Protein AF-A0A4U8W951-F1 (afdb_monomer_lite)

Structure (mmCIF, N/CA/C/O backbone):
data_AF-A0A4U8W951-F1
#
_entry.id   AF-A0A4U8W951-F1
#
loop_
_atom_site.group_PDB
_atom_site.id
_atom_site.type_symbol
_atom_site.label_atom_id
_atom_site.label_alt_id
_atom_site.label_comp_id
_atom_site.label_asym_id
_atom_site.label_entity_id
_atom_site.label_seq_id
_atom_site.pdbx_PDB_ins_code
_atom_site.Cartn_x
_atom_site.Cartn_y
_atom_site.Cartn_z
_atom_site.occupancy
_atom_site.B_iso_or_equiv
_atom_site.auth_seq_id
_atom_site.auth_comp_id
_atom_site.auth_asym_id
_atom_site.auth_atom_id
_atom_site.pdbx_PDB_model_num
ATOM 1 N N . MET A 1 1 ? -9.889 3.394 5.140 1.00 82.69 1 MET A N 1
ATOM 2 C CA . MET A 1 1 ? -9.215 4.409 4.322 1.00 82.69 1 MET A CA 1
ATOM 3 C C . MET A 1 1 ? -9.858 4.523 2.949 1.00 82.69 1 MET A C 1
ATOM 5 O O . MET A 1 1 ? -9.994 3.517 2.258 1.00 82.69 1 MET A O 1
ATOM 9 N N . GLU A 1 2 ? -10.227 5.735 2.527 1.00 84.88 2 GLU A N 1
ATOM 10 C CA . GLU A 1 2 ? -10.587 5.988 1.124 1.00 84.88 2 GLU A CA 1
ATOM 11 C C . GLU A 1 2 ? -9.372 5.851 0.192 1.00 84.88 2 GLU A C 1
ATOM 13 O O . GLU A 1 2 ? -8.277 6.342 0.474 1.00 84.88 2 GLU A O 1
ATOM 18 N N . ILE A 1 3 ? -9.564 5.200 -0.959 1.00 83.81 3 ILE A N 1
ATOM 19 C CA . ILE A 1 3 ? -8.507 5.048 -1.962 1.00 83.81 3 ILE A CA 1
ATOM 20 C C . ILE A 1 3 ? -8.377 6.355 -2.755 1.00 83.81 3 ILE A C 1
ATOM 22 O O . ILE A 1 3 ? -9.036 6.550 -3.781 1.00 83.81 3 ILE A O 1
ATOM 26 N N . THR A 1 4 ? -7.511 7.251 -2.288 1.00 86.06 4 THR A N 1
ATOM 27 C CA . THR A 1 4 ? -7.278 8.550 -2.929 1.00 86.06 4 THR A CA 1
ATOM 28 C C . THR A 1 4 ? -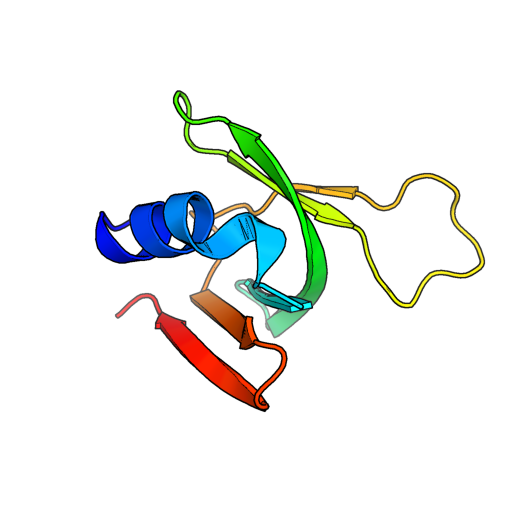6.503 8.419 -4.244 1.00 86.06 4 THR A C 1
ATOM 30 O O . THR A 1 4 ? -5.761 7.460 -4.472 1.00 86.06 4 THR A O 1
ATOM 33 N N . PHE A 1 5 ? -6.648 9.413 -5.128 1.00 86.75 5 PHE A N 1
ATOM 34 C CA . PHE A 1 5 ? -5.877 9.479 -6.375 1.00 86.75 5 PHE A CA 1
ATOM 35 C C . PHE A 1 5 ? -4.364 9.488 -6.118 1.00 86.75 5 PHE A C 1
ATOM 37 O O . PHE A 1 5 ? -3.621 8.831 -6.841 1.00 86.75 5 PHE A O 1
ATOM 44 N N . GLU A 1 6 ? -3.914 10.193 -5.078 1.00 88.50 6 GLU A N 1
ATOM 45 C CA . GLU A 1 6 ? -2.499 10.273 -4.711 1.00 88.50 6 GLU A CA 1
ATOM 46 C C . GLU A 1 6 ? -1.941 8.906 -4.304 1.00 88.50 6 GLU A C 1
ATOM 48 O O . GLU A 1 6 ? -0.921 8.484 -4.841 1.00 88.50 6 GLU A O 1
ATOM 53 N N . LEU A 1 7 ? -2.659 8.167 -3.450 1.00 89.38 7 LEU A N 1
ATOM 54 C CA . LEU A 1 7 ? -2.273 6.815 -3.046 1.00 89.38 7 LEU A CA 1
ATOM 55 C C . LEU A 1 7 ? -2.161 5.880 -4.259 1.00 89.38 7 LEU A C 1
ATOM 57 O O . LEU A 1 7 ? -1.162 5.177 -4.408 1.00 89.38 7 LEU A O 1
ATOM 61 N N . LYS A 1 8 ? -3.165 5.893 -5.152 1.00 89.75 8 LYS A N 1
ATOM 62 C CA . LYS A 1 8 ? -3.127 5.094 -6.390 1.00 89.75 8 LYS A CA 1
ATOM 63 C C . LYS A 1 8 ? -1.927 5.464 -7.248 1.00 89.75 8 LYS A C 1
ATOM 65 O O . LYS A 1 8 ? -1.234 4.576 -7.736 1.00 89.75 8 LYS A O 1
ATOM 70 N N . LYS A 1 9 ? -1.689 6.764 -7.426 1.00 89.81 9 LYS A N 1
ATOM 71 C CA . LYS A 1 9 ? -0.591 7.278 -8.238 1.00 89.81 9 LYS A CA 1
ATOM 72 C C . LYS A 1 9 ? 0.762 6.835 -7.690 1.00 89.81 9 LYS A C 1
ATOM 74 O O . LYS A 1 9 ? 1.583 6.377 -8.468 1.00 89.81 9 LYS A O 1
ATOM 79 N N . GLU A 1 10 ? 0.981 6.893 -6.378 1.00 90.56 10 GLU A N 1
ATOM 80 C CA . GLU A 1 10 ? 2.234 6.409 -5.788 1.00 90.56 10 GLU A CA 1
ATOM 81 C C . GLU A 1 10 ? 2.455 4.919 -6.035 1.00 90.56 10 GLU A C 1
ATOM 83 O O . GLU A 1 10 ? 3.549 4.514 -6.420 1.00 90.56 10 GLU A O 1
ATOM 88 N N . PHE A 1 11 ? 1.417 4.102 -5.855 1.00 88.88 11 PHE A N 1
ATOM 89 C CA . PHE A 1 11 ? 1.513 2.676 -6.132 1.00 88.88 11 PHE A CA 1
ATOM 90 C C . PHE A 1 11 ? 1.817 2.397 -7.602 1.00 88.88 11 PHE A C 1
ATOM 92 O O . PHE A 1 11 ? 2.663 1.553 -7.865 1.00 88.88 11 PHE A O 1
ATOM 99 N N . ILE A 1 12 ? 1.179 3.102 -8.539 1.00 87.12 12 ILE A N 1
ATOM 100 C CA . ILE A 1 12 ? 1.324 2.886 -9.988 1.00 87.12 12 ILE A CA 1
ATOM 101 C C . ILE A 1 12 ? 2.656 3.428 -10.520 1.00 87.12 12 ILE A C 1
ATOM 103 O O . ILE A 1 12 ? 3.375 2.716 -11.215 1.00 87.12 12 ILE A O 1
ATOM 107 N N . ASP A 1 13 ? 2.994 4.675 -10.194 1.00 88.69 13 ASP A N 1
ATOM 108 C CA . ASP A 1 13 ? 4.155 5.363 -10.764 1.00 88.69 13 ASP A CA 1
ATOM 109 C C . ASP A 1 13 ? 5.464 4.886 -10.118 1.00 88.69 13 ASP A C 1
ATOM 111 O O . ASP A 1 13 ? 6.508 4.877 -10.769 1.00 88.69 13 ASP A O 1
ATOM 115 N N . ASN A 1 14 ? 5.415 4.473 -8.845 1.00 86.25 14 ASN A N 1
ATOM 116 C CA . ASN A 1 14 ? 6.605 4.142 -8.064 1.00 86.25 14 ASN A CA 1
ATOM 117 C C . ASN A 1 14 ? 6.679 2.669 -7.637 1.00 86.25 14 ASN A C 1
ATOM 119 O O . ASN A 1 14 ? 7.514 2.351 -6.794 1.00 86.25 14 ASN A O 1
ATOM 123 N N . THR A 1 15 ? 5.886 1.746 -8.207 1.00 84.00 15 THR A N 1
ATOM 124 C CA . THR A 1 15 ? 5.856 0.328 -7.771 1.00 84.00 15 THR A CA 1
ATOM 125 C C . THR A 1 15 ? 7.248 -0.283 -7.620 1.00 84.00 15 THR A C 1
ATOM 127 O O . THR A 1 15 ? 7.561 -0.882 -6.597 1.00 84.00 15 THR A O 1
ATOM 130 N N . SER A 1 16 ? 8.102 -0.106 -8.633 1.00 84.12 16 SER A N 1
ATOM 131 C CA . SER A 1 16 ? 9.458 -0.668 -8.675 1.00 84.12 16 SER A CA 1
ATOM 132 C C . SER A 1 16 ? 10.425 -0.012 -7.691 1.00 84.12 16 SER A C 1
ATOM 134 O O . SER A 1 16 ? 11.494 -0.556 -7.427 1.00 84.12 16 SER A O 1
ATOM 136 N N . LEU A 1 17 ? 10.076 1.177 -7.200 1.00 88.94 17 LEU A N 1
ATOM 137 C CA . LEU A 1 17 ? 10.856 1.948 -6.242 1.00 88.94 17 LEU A CA 1
ATOM 138 C C . LEU A 1 17 ? 10.353 1.760 -4.813 1.00 88.94 17 LEU A C 1
ATOM 140 O O . LEU A 1 17 ? 11.058 2.141 -3.893 1.00 88.94 17 LEU A O 1
ATOM 144 N N . ILE A 1 18 ? 9.171 1.190 -4.587 1.00 90.31 18 ILE A N 1
ATOM 145 C CA . ILE A 1 18 ? 8.693 0.928 -3.230 1.00 90.31 18 ILE A CA 1
ATOM 146 C C . ILE A 1 18 ? 9.427 -0.304 -2.690 1.00 90.31 18 ILE A C 1
ATOM 148 O O . ILE A 1 18 ? 9.239 -1.430 -3.150 1.00 90.31 18 ILE A O 1
ATOM 152 N N . GLN A 1 19 ? 10.273 -0.092 -1.685 1.00 90.50 19 GLN A N 1
ATOM 153 C CA . GLN A 1 19 ? 11.052 -1.151 -1.049 1.00 90.50 19 GLN A CA 1
ATOM 154 C C . GLN A 1 19 ? 10.206 -1.979 -0.083 1.00 90.50 19 GLN A C 1
ATOM 156 O O . GLN A 1 19 ? 10.420 -3.188 0.038 1.00 90.50 19 GLN A O 1
ATOM 161 N N . ASN A 1 20 ? 9.286 -1.329 0.627 1.00 91.50 20 ASN A N 1
ATOM 162 C CA . ASN A 1 20 ? 8.394 -1.972 1.579 1.00 91.50 20 ASN A CA 1
ATOM 163 C C . ASN A 1 20 ? 7.105 -1.155 1.725 1.00 91.50 20 ASN A C 1
ATOM 165 O O . ASN A 1 20 ? 7.114 0.073 1.644 1.00 91.50 20 ASN A O 1
ATOM 169 N N . VAL A 1 21 ? 5.999 -1.844 1.963 1.00 92.88 21 VAL A N 1
ATOM 170 C CA . VAL A 1 21 ? 4.699 -1.262 2.279 1.00 92.88 21 VAL A CA 1
ATOM 171 C C . VAL A 1 21 ? 4.313 -1.750 3.658 1.00 92.88 21 VAL A C 1
ATOM 173 O O . VAL A 1 21 ? 4.284 -2.951 3.911 1.00 92.88 21 VAL A O 1
ATOM 176 N N . ARG A 1 22 ? 3.970 -0.816 4.537 1.00 93.31 22 ARG A N 1
ATOM 177 C CA . ARG A 1 22 ? 3.479 -1.097 5.881 1.00 93.31 22 ARG A CA 1
ATOM 178 C C . ARG A 1 22 ? 2.030 -0.668 5.988 1.00 93.31 22 ARG A C 1
ATOM 180 O O . ARG A 1 22 ? 1.712 0.497 5.783 1.00 93.31 22 ARG A O 1
ATOM 187 N N . VAL A 1 23 ? 1.160 -1.603 6.337 1.00 92.81 23 VAL A N 1
ATOM 188 C CA . VAL A 1 23 ? -0.275 -1.370 6.488 1.00 92.81 23 VAL A CA 1
ATOM 189 C C . VAL A 1 23 ? -0.675 -1.584 7.938 1.00 92.81 23 VAL A C 1
ATOM 191 O O . VAL A 1 23 ? -0.483 -2.665 8.498 1.00 92.81 23 VAL A O 1
ATOM 194 N N . LEU A 1 24 ? -1.264 -0.558 8.543 1.00 93.19 24 LEU A N 1
ATOM 195 C CA . LEU A 1 24 ? -1.900 -0.622 9.850 1.00 93.19 24 LEU A CA 1
ATOM 196 C C . LEU A 1 24 ? -3.408 -0.778 9.665 1.00 93.19 24 LEU A C 1
ATOM 198 O O . LEU A 1 24 ? -4.077 0.099 9.122 1.00 93.19 24 LEU A O 1
ATOM 202 N N . TYR A 1 25 ? -3.955 -1.869 10.184 1.00 91.81 25 TYR A N 1
ATOM 203 C CA . TYR A 1 25 ? -5.387 -2.135 10.200 1.00 91.81 25 TYR A CA 1
ATOM 204 C C . TYR A 1 25 ? -6.047 -1.685 11.504 1.00 91.81 25 TYR A C 1
ATOM 206 O O . TYR A 1 25 ? -5.414 -1.561 12.565 1.00 91.81 25 TYR A O 1
ATOM 214 N N . LYS A 1 26 ? -7.378 -1.551 11.448 1.00 85.50 26 LYS A N 1
ATOM 215 C CA . LYS A 1 26 ? -8.240 -1.495 12.637 1.00 85.50 26 LYS A CA 1
ATOM 216 C C . LYS A 1 26 ? -7.853 -2.637 13.599 1.00 85.50 26 LYS A C 1
ATOM 218 O O . LYS A 1 26 ? -7.536 -3.744 13.171 1.00 85.50 26 LYS A O 1
ATOM 223 N N . LYS A 1 27 ? -7.872 -2.373 14.914 1.00 86.00 27 LYS A N 1
ATOM 224 C CA . LYS A 1 27 ? -7.382 -3.274 15.993 1.00 86.00 27 LYS A CA 1
ATOM 225 C C . LYS A 1 27 ? -5.851 -3.432 16.102 1.00 86.00 27 LYS A C 1
ATOM 227 O O . LYS A 1 27 ? -5.396 -4.358 16.764 1.00 86.00 27 LYS A O 1
ATOM 232 N N . ARG A 1 28 ? -5.060 -2.513 15.529 1.00 82.19 28 ARG A N 1
ATOM 233 C CA . ARG A 1 28 ? -3.581 -2.466 15.637 1.00 82.19 28 ARG A CA 1
ATOM 234 C C . ARG A 1 28 ? -2.846 -3.666 15.020 1.00 82.19 28 ARG A C 1
ATOM 236 O O . ARG A 1 28 ? -1.705 -3.934 15.386 1.00 82.19 28 ARG A O 1
ATOM 243 N N . LYS A 1 29 ? -3.472 -4.379 14.079 1.00 88.19 29 LYS A N 1
ATOM 244 C CA . LYS A 1 29 ? -2.774 -5.392 13.275 1.00 88.19 29 LYS A CA 1
ATOM 245 C C . LYS A 1 29 ? -1.896 -4.673 12.249 1.00 88.19 29 LYS A C 1
ATOM 247 O O . LYS A 1 29 ? -2.396 -3.818 11.526 1.00 88.19 29 LYS A O 1
ATOM 252 N N . VAL A 1 30 ? -0.619 -5.033 12.186 1.00 90.12 30 VAL A N 1
ATOM 253 C CA . VAL A 1 30 ? 0.341 -4.500 11.211 1.00 90.12 30 VAL A CA 1
ATOM 254 C C . VAL A 1 30 ? 0.702 -5.607 10.230 1.00 90.12 30 VAL A C 1
ATOM 256 O O . VAL A 1 30 ? 0.905 -6.749 10.642 1.00 90.12 30 VAL A O 1
ATOM 259 N N . VAL A 1 31 ? 0.744 -5.273 8.944 1.00 89.88 31 VAL A N 1
ATOM 260 C CA . VAL A 1 31 ? 1.264 -6.144 7.885 1.00 89.88 31 VAL A CA 1
ATOM 261 C C . VAL A 1 31 ? 2.311 -5.367 7.105 1.00 89.88 31 VAL A C 1
ATOM 263 O O . VAL A 1 31 ? 2.095 -4.200 6.785 1.00 89.88 31 VAL A O 1
ATOM 266 N N . GLU A 1 32 ? 3.432 -6.011 6.808 1.00 90.38 32 GLU A N 1
ATOM 267 C CA . GLU A 1 32 ? 4.541 -5.427 6.059 1.00 90.38 32 GLU A CA 1
ATOM 268 C C . GLU A 1 32 ? 4.918 -6.350 4.901 1.00 90.38 32 GLU A C 1
ATOM 270 O O . GLU A 1 32 ? 4.799 -7.572 5.005 1.00 90.38 32 GLU A O 1
ATOM 275 N N . GLY A 1 33 ? 5.330 -5.775 3.776 1.00 89.88 33 GLY A N 1
ATOM 276 C CA . GLY A 1 33 ? 5.709 -6.558 2.612 1.00 89.88 33 GLY A CA 1
ATOM 277 C C . GLY A 1 33 ? 6.045 -5.731 1.381 1.00 89.88 33 GLY A C 1
ATOM 278 O O . GLY A 1 33 ? 5.729 -4.547 1.275 1.00 89.88 33 GLY A O 1
ATOM 279 N N . LYS A 1 34 ? 6.668 -6.386 0.403 1.00 89.25 34 LYS A N 1
ATOM 280 C CA . LYS A 1 34 ? 6.957 -5.777 -0.899 1.00 89.25 34 LYS A CA 1
ATOM 281 C C . LYS A 1 34 ? 5.716 -5.770 -1.782 1.00 89.25 34 LYS A C 1
ATOM 283 O O . LYS A 1 34 ? 5.103 -6.829 -1.918 1.00 89.25 34 LYS A O 1
ATOM 288 N N . PRO A 1 35 ? 5.368 -4.642 -2.422 1.00 87.88 35 PRO A N 1
ATOM 289 C CA . PRO A 1 35 ? 4.303 -4.629 -3.412 1.00 87.88 35 PRO A CA 1
ATOM 290 C C . PRO A 1 35 ?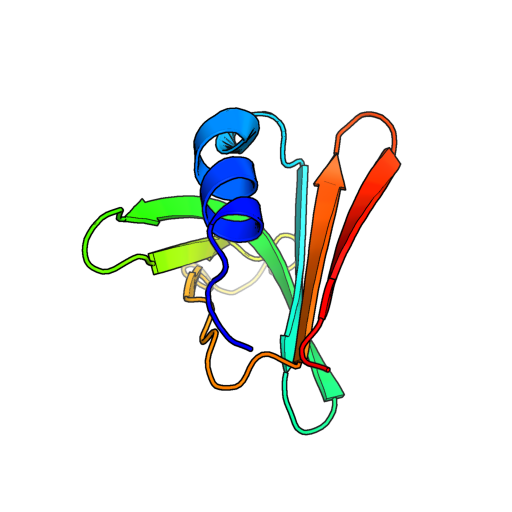 4.727 -5.473 -4.610 1.00 87.88 35 PRO A C 1
ATOM 292 O O . PRO A 1 35 ? 5.882 -5.426 -5.034 1.00 87.88 35 PRO A O 1
ATOM 295 N N . ALA A 1 36 ? 3.802 -6.266 -5.139 1.00 80.38 36 ALA A N 1
ATOM 296 C CA . ALA A 1 36 ? 4.134 -7.205 -6.204 1.00 80.38 36 ALA A CA 1
ATOM 297 C C . ALA A 1 36 ? 3.088 -7.322 -7.302 1.00 80.38 36 ALA A C 1
ATOM 299 O O . ALA A 1 36 ? 3.455 -7.505 -8.459 1.00 80.38 36 ALA A O 1
ATOM 300 N N . VAL A 1 37 ? 1.807 -7.182 -6.963 1.00 81.56 37 VAL A N 1
ATOM 301 C CA . VAL A 1 37 ? 0.732 -7.131 -7.956 1.00 81.56 37 VAL A CA 1
ATOM 302 C C . VAL A 1 37 ? -0.115 -5.905 -7.679 1.00 81.56 37 VAL A C 1
ATOM 304 O O . VAL A 1 37 ? -0.557 -5.706 -6.547 1.00 81.56 37 VAL A O 1
ATOM 307 N N . ILE A 1 38 ? -0.312 -5.088 -8.713 1.00 82.81 38 ILE A N 1
ATOM 308 C CA . ILE A 1 38 ? -1.196 -3.927 -8.685 1.00 82.81 38 ILE A CA 1
ATOM 309 C C . ILE A 1 38 ? -2.200 -4.088 -9.820 1.00 82.81 38 ILE A C 1
ATOM 311 O O . ILE A 1 38 ? -1.835 -4.057 -10.995 1.00 82.81 38 ILE A O 1
ATOM 315 N N . THR A 1 39 ? -3.464 -4.270 -9.459 1.00 85.00 39 THR A N 1
ATOM 316 C CA . THR A 1 39 ? -4.589 -4.266 -10.397 1.00 85.00 39 THR A CA 1
ATOM 317 C C . THR A 1 39 ? -5.174 -2.859 -10.419 1.00 85.00 39 THR A C 1
ATOM 319 O O . THR A 1 39 ? -5.268 -2.216 -9.377 1.00 85.00 39 THR A O 1
ATOM 322 N N . HIS A 1 40 ? -5.530 -2.349 -11.599 1.00 78.81 40 HIS A N 1
ATOM 323 C CA . HIS A 1 40 ? -6.011 -0.970 -11.756 1.00 78.81 40 HIS A CA 1
ATOM 324 C C . HIS A 1 40 ? -7.536 -0.840 -11.639 1.00 78.81 40 HIS A C 1
ATOM 326 O O . HIS A 1 40 ? -8.018 0.191 -11.165 1.00 78.81 40 HIS A O 1
ATOM 332 N N . ASP A 1 41 ? -8.283 -1.864 -12.061 1.00 80.81 41 ASP A N 1
ATOM 333 C CA . ASP A 1 41 ? -9.748 -1.878 -12.056 1.00 80.81 41 ASP A CA 1
ATOM 334 C C . ASP A 1 41 ? -10.282 -3.311 -11.812 1.00 80.81 41 ASP A C 1
ATOM 336 O O . ASP A 1 41 ? -10.214 -4.143 -12.723 1.00 80.81 41 ASP A O 1
ATOM 340 N N . PRO A 1 42 ? -10.753 -3.639 -10.589 1.00 83.12 42 PRO A N 1
ATOM 341 C CA . PRO A 1 42 ? -10.732 -2.793 -9.392 1.00 83.12 42 PRO A CA 1
ATOM 342 C C . PRO A 1 42 ? -9.299 -2.518 -8.909 1.00 83.12 42 PRO A C 1
ATOM 344 O O . PRO A 1 42 ? -8.382 -3.300 -9.164 1.00 83.12 42 PRO A O 1
ATOM 347 N N . PHE A 1 43 ? -9.096 -1.392 -8.214 1.00 86.81 43 PHE A N 1
ATOM 348 C CA . PHE A 1 43 ? -7.778 -1.069 -7.665 1.00 86.81 43 PHE A CA 1
ATOM 349 C C . PHE A 1 43 ? -7.434 -2.014 -6.510 1.00 86.81 43 PHE A C 1
ATOM 351 O O . PHE A 1 43 ? -8.079 -1.963 -5.464 1.00 86.81 43 PHE A O 1
ATOM 358 N N . GLU A 1 44 ? -6.411 -2.841 -6.694 1.00 91.19 44 GLU A N 1
ATOM 359 C CA . GLU A 1 44 ? -5.980 -3.846 -5.725 1.00 91.19 44 GLU A CA 1
ATOM 360 C C . GLU A 1 44 ? -4.458 -3.848 -5.624 1.00 91.19 44 GLU A C 1
ATOM 362 O O . GLU A 1 44 ? -3.767 -3.754 -6.636 1.00 91.19 44 GLU A O 1
ATOM 367 N N . VAL A 1 45 ? -3.934 -3.972 -4.406 1.00 91.12 45 VAL A N 1
ATOM 368 C CA . VAL A 1 45 ? -2.497 -4.083 -4.156 1.00 91.12 45 VAL A CA 1
ATOM 369 C C . VAL A 1 45 ? -2.242 -5.336 -3.336 1.00 91.12 45 VAL A C 1
ATOM 371 O O . VAL A 1 45 ? -2.777 -5.489 -2.238 1.00 91.12 45 VAL A O 1
ATOM 374 N N . THR A 1 46 ? -1.387 -6.209 -3.854 1.00 91.06 46 THR A N 1
ATOM 375 C CA . THR A 1 46 ? -0.884 -7.384 -3.142 1.00 91.06 46 THR A CA 1
ATOM 376 C C . THR A 1 46 ? 0.548 -7.137 -2.689 1.00 91.06 46 THR A C 1
ATOM 378 O O . THR A 1 46 ? 1.401 -6.758 -3.499 1.00 91.06 46 THR A O 1
ATOM 381 N N . ILE A 1 47 ? 0.815 -7.387 -1.405 1.00 91.19 47 ILE A N 1
ATOM 382 C CA . ILE A 1 47 ? 2.156 -7.344 -0.817 1.00 91.19 47 ILE A CA 1
ATOM 383 C C . ILE A 1 47 ? 2.617 -8.752 -0.426 1.00 91.19 47 ILE A C 1
ATOM 385 O O . ILE A 1 47 ? 1.834 -9.536 0.108 1.00 91.19 47 ILE A O 1
ATOM 389 N N . TYR A 1 48 ? 3.883 -9.083 -0.675 1.00 86.38 48 TYR A N 1
ATOM 390 C CA . TYR A 1 48 ? 4.501 -10.322 -0.192 1.00 86.38 48 TYR A CA 1
ATOM 391 C C . TYR A 1 48 ? 5.311 -10.046 1.063 1.00 86.38 48 TYR A C 1
ATOM 393 O O . TYR A 1 48 ? 6.155 -9.145 1.086 1.00 86.38 48 TYR A O 1
ATOM 401 N N . ASN A 1 49 ? 5.041 -10.831 2.101 1.00 75.44 49 ASN A N 1
ATOM 402 C CA . ASN A 1 49 ? 5.690 -10.687 3.392 1.00 75.44 49 ASN A CA 1
ATOM 403 C C . ASN A 1 49 ? 7.209 -10.913 3.271 1.00 75.44 49 ASN A C 1
ATOM 405 O O . ASN A 1 49 ? 7.651 -11.844 2.598 1.00 75.44 49 ASN A O 1
ATOM 409 N N . LEU A 1 50 ? 8.006 -10.053 3.909 1.00 66.19 50 LEU A N 1
ATOM 410 C CA . LEU A 1 50 ? 9.472 -10.103 3.832 1.00 66.19 50 LEU A CA 1
ATOM 411 C C . LEU A 1 50 ? 10.108 -11.051 4.860 1.00 66.19 50 LEU A C 1
ATOM 413 O O . LEU A 1 50 ? 11.233 -11.495 4.643 1.00 66.19 50 LEU A O 1
ATOM 417 N N . ASP A 1 51 ? 9.398 -11.373 5.946 1.00 59.97 51 ASP A N 1
ATOM 418 C CA . ASP A 1 51 ? 9.973 -12.042 7.126 1.00 59.97 51 ASP A CA 1
ATOM 419 C C . ASP A 1 51 ? 9.595 -13.524 7.302 1.00 59.97 51 ASP A C 1
ATOM 421 O O . ASP A 1 51 ? 10.145 -14.203 8.172 1.00 59.97 51 ASP A O 1
ATOM 425 N N . ASN A 1 52 ? 8.696 -14.079 6.485 1.00 54.56 52 ASN A N 1
ATOM 426 C CA . ASN A 1 52 ? 8.273 -15.472 6.655 1.00 54.56 52 ASN A CA 1
ATOM 427 C C . ASN A 1 52 ? 9.170 -16.440 5.873 1.00 54.56 52 ASN A C 1
ATOM 429 O O . ASN A 1 52 ? 8.975 -16.680 4.686 1.00 54.56 52 ASN A O 1
ATOM 433 N N . LYS A 1 53 ? 10.133 -17.039 6.583 1.00 50.53 53 LYS A N 1
ATOM 434 C CA . LYS A 1 53 ? 10.959 -18.165 6.112 1.00 50.53 53 LYS A CA 1
ATOM 435 C C . LYS A 1 53 ? 10.235 -19.523 6.076 1.00 50.53 53 LYS A C 1
ATOM 437 O O . LYS A 1 53 ? 10.873 -2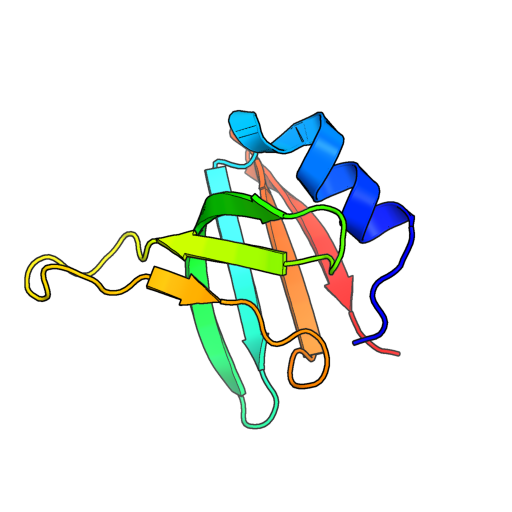0.499 5.706 1.00 50.53 53 LYS A O 1
ATOM 442 N N . ASP A 1 54 ? 8.957 -19.595 6.453 1.00 45.69 54 ASP A N 1
ATOM 443 C CA . ASP A 1 54 ? 8.284 -20.874 6.742 1.00 45.69 54 ASP A CA 1
ATOM 444 C C . ASP A 1 54 ? 6.834 -20.995 6.234 1.00 45.69 54 ASP A C 1
ATOM 446 O O . ASP A 1 5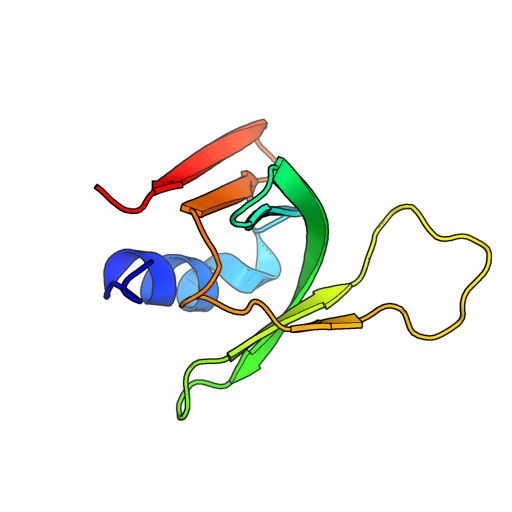4 ? 6.112 -21.886 6.668 1.00 45.69 54 ASP A O 1
ATOM 450 N N . ASP A 1 55 ? 6.375 -20.149 5.306 1.00 46.91 55 ASP A N 1
ATOM 451 C CA . ASP A 1 55 ? 5.061 -20.385 4.691 1.00 46.91 55 ASP A CA 1
ATOM 452 C C . ASP A 1 55 ? 5.040 -19.923 3.232 1.00 46.91 55 ASP A C 1
ATOM 454 O O . ASP A 1 55 ? 5.052 -18.727 2.932 1.00 46.91 55 ASP A O 1
ATOM 458 N N . ASP A 1 56 ? 5.011 -20.901 2.329 1.00 45.50 56 ASP A N 1
ATOM 459 C CA . ASP A 1 56 ? 5.246 -20.816 0.880 1.00 45.50 56 ASP A CA 1
ATOM 460 C C . ASP A 1 56 ? 4.299 -19.882 0.090 1.00 45.50 56 ASP A C 1
ATOM 462 O O . ASP A 1 56 ? 4.363 -19.861 -1.133 1.00 45.50 56 ASP A O 1
ATOM 466 N N . ASN A 1 57 ? 3.401 -19.115 0.722 1.00 51.78 57 ASN A N 1
ATOM 467 C CA . ASN A 1 57 ? 2.413 -18.277 0.023 1.00 51.78 57 ASN A CA 1
ATOM 468 C C . ASN A 1 57 ? 1.756 -17.183 0.892 1.00 51.78 57 ASN A C 1
ATOM 470 O O . ASN A 1 57 ? 0.551 -16.950 0.790 1.00 51.78 57 ASN A O 1
ATOM 474 N N . THR A 1 58 ? 2.485 -16.462 1.751 1.00 71.56 58 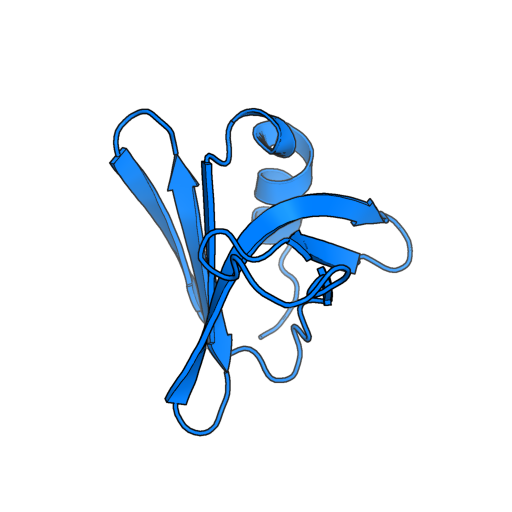THR A N 1
ATOM 475 C CA . THR A 1 58 ? 1.863 -15.329 2.479 1.00 71.56 58 THR A CA 1
ATOM 476 C C . THR A 1 58 ? 1.838 -14.033 1.650 1.00 71.56 58 THR A C 1
ATOM 478 O O . THR A 1 58 ? 2.462 -13.029 1.994 1.00 71.56 58 THR A O 1
ATOM 481 N N . SER A 1 59 ? 1.099 -14.052 0.534 1.00 81.25 59 SER A N 1
ATOM 482 C CA . SER A 1 59 ? 0.600 -12.829 -0.107 1.00 81.25 59 SER A CA 1
ATOM 483 C C . SER A 1 59 ? -0.502 -12.215 0.748 1.00 81.25 59 SER A C 1
ATOM 485 O O . SER A 1 59 ? -1.393 -12.925 1.215 1.00 81.25 59 SER A O 1
ATOM 487 N N . HIS A 1 60 ? -0.489 -10.899 0.906 1.00 88.44 60 HIS A N 1
ATOM 488 C CA . HIS A 1 60 ? -1.534 -10.159 1.597 1.00 88.44 60 HIS A CA 1
ATOM 489 C C . HIS A 1 60 ? -2.121 -9.107 0.657 1.00 88.44 60 HIS A C 1
ATOM 491 O O . HIS A 1 60 ? -1.411 -8.209 0.206 1.00 88.44 60 HIS A O 1
ATOM 497 N N . ILE A 1 61 ? -3.417 -9.209 0.369 1.00 91.50 61 ILE A N 1
ATOM 498 C CA . ILE A 1 61 ? -4.152 -8.176 -0.366 1.00 91.50 61 ILE A CA 1
ATOM 499 C C . ILE A 1 61 ? -4.514 -7.063 0.617 1.00 91.50 61 ILE A C 1
ATOM 501 O O . ILE A 1 61 ? -5.061 -7.324 1.693 1.00 91.50 61 ILE A O 1
ATOM 505 N N . ILE A 1 62 ? -4.183 -5.820 0.273 1.00 91.06 62 ILE A N 1
ATOM 506 C CA . ILE A 1 62 ? -4.492 -4.664 1.113 1.00 91.06 62 ILE A CA 1
ATOM 507 C C . ILE A 1 62 ? -6.007 -4.432 1.121 1.00 91.06 62 ILE A C 1
ATOM 509 O O . ILE A 1 62 ? -6.591 -4.036 0.116 1.00 91.06 62 ILE A O 1
ATOM 513 N N . ASP A 1 63 ? -6.634 -4.630 2.281 1.00 91.62 63 ASP A N 1
ATOM 514 C CA . ASP A 1 63 ? -8.018 -4.218 2.526 1.00 91.62 63 ASP A CA 1
ATOM 515 C C . ASP A 1 63 ? -8.028 -2.731 2.921 1.00 91.62 63 ASP A C 1
ATOM 517 O O . ASP A 1 63 ? -7.858 -2.372 4.091 1.00 91.62 63 ASP A O 1
ATOM 521 N N . PHE A 1 64 ? -8.188 -1.856 1.926 1.00 89.75 64 PHE A N 1
ATOM 522 C CA . PHE A 1 64 ? -8.185 -0.404 2.123 1.00 89.75 64 PHE A CA 1
ATOM 523 C C . PHE A 1 64 ? -9.318 0.079 3.048 1.00 89.75 64 PHE A C 1
ATOM 525 O O . PHE A 1 64 ? -9.123 1.031 3.806 1.00 89.75 64 PHE A O 1
ATOM 532 N N . GLU A 1 65 ? -10.474 -0.594 3.078 1.00 89.88 65 GLU A N 1
ATOM 533 C CA . GLU A 1 65 ? -11.605 -0.219 3.943 1.00 89.88 65 GLU A CA 1
ATOM 534 C C . GLU A 1 65 ? -11.294 -0.460 5.430 1.00 89.88 65 GLU A C 1
ATOM 536 O O . GLU A 1 65 ? -11.703 0.305 6.320 1.00 89.88 65 GLU A O 1
ATOM 541 N N . SER A 1 66 ? -10.533 -1.516 5.715 1.00 90.50 66 SER A N 1
ATOM 542 C CA . SER A 1 66 ? -10.065 -1.849 7.063 1.00 90.50 66 SER A CA 1
ATOM 543 C C . SER A 1 66 ? -8.735 -1.188 7.437 1.00 90.50 66 SER A C 1
ATOM 545 O O . SER A 1 66 ? -8.382 -1.176 8.625 1.00 90.50 66 SER A O 1
ATOM 547 N N . ALA A 1 67 ? -7.993 -0.659 6.463 1.00 90.81 67 ALA A N 1
ATOM 548 C CA . ALA A 1 67 ? -6.746 0.061 6.684 1.00 90.81 67 ALA A CA 1
ATOM 549 C C . ALA A 1 67 ? -7.001 1.434 7.329 1.00 90.81 67 ALA A C 1
ATOM 551 O O . ALA A 1 67 ? -7.941 2.151 6.978 1.00 90.81 67 ALA A O 1
ATOM 552 N N . VAL A 1 68 ? -6.145 1.778 8.288 1.00 92.94 68 VAL A N 1
ATOM 553 C CA . VAL A 1 68 ? -6.119 3.062 9.007 1.00 92.94 68 VAL A CA 1
ATOM 554 C C . VAL A 1 68 ? -4.928 3.899 8.550 1.00 92.94 68 VAL A C 1
ATOM 556 O O . VAL A 1 68 ? -5.028 5.117 8.455 1.00 92.94 68 VAL A O 1
ATOM 559 N N . GLU A 1 69 ? -3.803 3.248 8.259 1.00 94.06 69 GLU A N 1
ATOM 560 C CA . GLU A 1 69 ? -2.592 3.896 7.767 1.00 94.06 69 GLU A CA 1
ATOM 561 C C . GLU A 1 69 ? -1.867 2.968 6.788 1.00 94.06 69 GLU A C 1
ATOM 563 O O . GLU A 1 69 ? -1.776 1.759 7.012 1.00 94.06 69 GLU A O 1
ATOM 568 N N . ILE A 1 70 ? -1.344 3.545 5.710 1.00 93.88 70 ILE A N 1
ATOM 569 C CA . ILE A 1 70 ? -0.473 2.890 4.736 1.00 93.88 70 ILE A CA 1
ATOM 570 C C . ILE A 1 70 ? 0.788 3.738 4.611 1.00 93.88 70 ILE A C 1
ATOM 572 O O . ILE A 1 70 ? 0.717 4.914 4.265 1.00 93.88 70 ILE A O 1
ATOM 576 N N . ALA A 1 71 ? 1.945 3.144 4.878 1.00 94.88 71 ALA A N 1
ATOM 577 C CA . ALA A 1 71 ? 3.241 3.774 4.691 1.00 94.88 71 ALA A CA 1
ATOM 578 C C . ALA A 1 71 ? 4.009 3.083 3.560 1.00 94.88 71 ALA A C 1
ATOM 580 O O . ALA A 1 71 ? 4.164 1.861 3.561 1.00 94.88 71 ALA A O 1
ATOM 581 N N . LEU A 1 72 ? 4.494 3.875 2.609 1.00 94.56 72 LEU A N 1
ATOM 582 C CA . LEU A 1 72 ? 5.379 3.451 1.529 1.00 94.56 72 LEU A CA 1
ATOM 583 C C . LEU A 1 72 ? 6.806 3.840 1.902 1.00 94.56 72 LEU A C 1
ATOM 585 O O . LEU A 1 72 ? 7.065 5.011 2.181 1.00 94.56 72 LEU A O 1
ATOM 589 N N . ILE A 1 73 ? 7.705 2.863 1.923 1.00 94.19 73 ILE A N 1
ATOM 590 C CA . ILE A 1 73 ? 9.117 3.037 2.267 1.00 94.19 73 ILE A CA 1
ATOM 591 C C . ILE A 1 73 ? 9.937 2.870 0.990 1.00 94.19 73 ILE A C 1
ATOM 593 O O . ILE A 1 73 ? 9.793 1.866 0.285 1.00 94.19 73 ILE A O 1
ATOM 597 N N . PHE A 1 74 ? 10.797 3.842 0.706 1.00 92.62 74 PHE A N 1
ATOM 598 C CA . PHE A 1 74 ? 11.627 3.891 -0.496 1.00 92.62 74 PHE A CA 1
ATOM 599 C C . PHE A 1 74 ? 13.112 3.590 -0.177 1.00 92.62 74 PHE A C 1
ATOM 601 O O . PHE A 1 74 ? 13.522 3.686 0.980 1.00 92.62 74 PHE A O 1
ATOM 608 N N . PRO A 1 75 ? 13.937 3.236 -1.187 1.00 90.44 75 PRO A N 1
ATOM 609 C CA . PRO A 1 75 ? 15.360 2.916 -1.039 1.00 90.44 75 PRO A CA 1
ATOM 610 C C . PRO A 1 75 ? 16.222 4.008 -0.410 1.00 90.44 75 PRO A C 1
ATOM 612 O O . PRO A 1 75 ? 17.293 3.712 0.108 1.00 90.44 75 PRO A O 1
ATOM 615 N N . ASP A 1 76 ? 15.786 5.263 -0.495 1.00 91.44 76 ASP A N 1
ATOM 616 C CA . ASP A 1 76 ? 16.446 6.421 0.111 1.00 91.44 76 ASP A CA 1
ATOM 617 C C . ASP A 1 76 ? 16.014 6.656 1.569 1.00 91.44 76 ASP A C 1
ATOM 619 O O . ASP A 1 76 ? 16.271 7.722 2.121 1.00 91.44 76 ASP A O 1
ATOM 623 N N . GLU A 1 77 ? 15.340 5.674 2.178 1.00 87.50 77 GLU A N 1
ATOM 624 C CA . GLU A 1 77 ? 14.729 5.737 3.510 1.00 87.50 77 GLU A CA 1
ATOM 625 C C . GLU A 1 77 ? 13.604 6.778 3.636 1.00 87.50 77 GLU A C 1
ATOM 627 O O . GLU A 1 77 ? 13.088 7.004 4.734 1.00 87.50 77 GLU A O 1
ATOM 632 N N . SER A 1 78 ? 13.161 7.389 2.528 1.00 93.06 78 SER A N 1
ATOM 633 C CA . SER A 1 78 ? 11.988 8.255 2.557 1.00 93.06 78 SER A CA 1
ATOM 634 C C . SER A 1 78 ? 10.723 7.437 2.832 1.00 93.06 78 SER A C 1
ATOM 636 O O . SER A 1 78 ? 10.579 6.285 2.408 1.00 93.06 78 SER A O 1
ATOM 638 N N . ILE A 1 79 ? 9.797 8.034 3.589 1.00 93.88 79 ILE A N 1
ATOM 639 C CA . ILE A 1 79 ? 8.539 7.399 3.988 1.00 93.88 79 ILE A CA 1
ATOM 640 C C . ILE A 1 79 ? 7.385 8.320 3.604 1.00 93.88 79 ILE A C 1
ATOM 642 O O . ILE A 1 79 ? 7.274 9.434 4.120 1.00 93.88 79 ILE A O 1
ATOM 646 N N . LYS A 1 80 ? 6.496 7.841 2.729 1.00 94.31 80 LYS A N 1
ATOM 647 C CA . LYS A 1 80 ? 5.211 8.497 2.447 1.00 94.31 80 LYS A CA 1
ATOM 648 C C . LYS A 1 80 ? 4.110 7.799 3.220 1.00 94.31 80 LYS A C 1
ATOM 650 O O . LYS A 1 80 ? 3.937 6.592 3.080 1.00 94.31 80 LYS A O 1
ATOM 655 N N . VAL A 1 81 ? 3.378 8.551 4.035 1.00 93.81 81 VAL A N 1
ATOM 656 C CA . VAL A 1 81 ? 2.341 8.010 4.917 1.00 93.81 81 VAL A CA 1
ATOM 657 C C . VAL A 1 81 ? 0.981 8.548 4.513 1.00 93.81 81 VAL A C 1
ATOM 659 O O . VAL A 1 81 ? 0.779 9.756 4.440 1.00 93.81 81 VAL A O 1
ATOM 662 N N . PHE A 1 82 ? 0.045 7.632 4.326 1.00 93.00 82 PHE A N 1
ATOM 663 C CA . PHE A 1 82 ? -1.348 7.894 4.023 1.00 93.00 82 PHE A CA 1
ATOM 664 C C . PHE A 1 82 ? -2.209 7.397 5.178 1.00 93.00 82 PHE A C 1
ATOM 666 O O . PHE A 1 82 ? -2.001 6.281 5.653 1.00 93.00 82 PHE A O 1
ATOM 673 N N . LYS A 1 83 ? -3.156 8.206 5.652 1.00 90.62 83 LYS A N 1
ATOM 674 C CA . LYS A 1 83 ? -4.035 7.857 6.776 1.00 90.62 83 LYS A CA 1
ATOM 675 C C . LYS A 1 83 ? -5.478 8.193 6.442 1.00 90.62 83 LYS A C 1
ATOM 677 O O . LYS A 1 83 ? -5.719 9.107 5.659 1.00 90.62 83 LYS A O 1
ATOM 682 N N . ASP A 1 84 ? -6.400 7.452 7.043 1.00 78.75 84 ASP A N 1
ATOM 683 C CA . ASP A 1 84 ? -7.786 7.908 7.189 1.00 78.75 84 ASP A CA 1
ATOM 684 C C . ASP A 1 84 ? -7.808 9.063 8.208 1.00 78.75 84 ASP A C 1
ATOM 686 O O . ASP A 1 84 ? -7.128 8.960 9.237 1.00 78.75 84 ASP A O 1
ATOM 690 N N . GLU A 1 85 ? -8.535 10.147 7.915 1.00 60.31 85 GLU A N 1
ATOM 691 C CA . GLU A 1 85 ? -8.834 11.215 8.892 1.00 60.31 85 GLU A CA 1
ATOM 692 C C . GLU A 1 85 ? -9.744 10.722 10.030 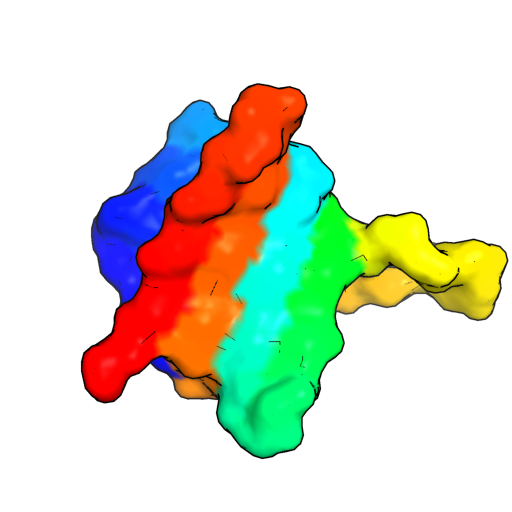1.00 60.31 85 GLU A C 1
ATOM 694 O O . GLU A 1 85 ? -10.666 9.912 9.770 1.00 60.31 85 GLU A O 1
#

Radius of gyration: 12.2 Å; chains: 1; bounding box: 28×32×28 Å

pLDDT: mean 84.74, std 11.85, range [45.5, 94.88]

Organism: NCBI:txid1141221

Secondary structure (DSSP, 8-state):
----HHHHHHHHHSGGG--EEEEEEGGG-EEEEEEEEEEETTEEEEEE-SS-SS-TT-EEE--TTTEEEEEEE-TTS-EEEEE--

Sequence (85 aa):
MEITFELKKEFIDNTSLIQNVRVLYKKRKVVEGKPAVITHDPFEVTIYNLDNKDDDNTSHIIDFESAVEIALIFPDESIKVFKDE

Foldseek 3Di:
DDPDPVNLCCCVVCLVFQPKKWWAFPVRDIAMFRWDDADVVVTKTWGDGPPDPDDPDPIDIDPPVRTAKMWTAGPVRDIDMDGDD